Protein AF-A0A9E3NDM3-F1 (afdb_monomer_lite)

Foldseek 3Di:
DDDDPDDDDDCVVVVPDPVVPPVADDLPDWDFDADPVGDTPDTHPCHCVVPVHDPVVD

Radius of gyration: 19.82 Å; chains: 1; bounding box: 59×22×38 Å

Structure (mmCIF, N/CA/C/O backbone):
data_AF-A0A9E3NDM3-F1
#
_entry.id   AF-A0A9E3NDM3-F1
#
loop_
_atom_site.group_PDB
_atom_site.id
_atom_site.type_symbol
_atom_site.label_atom_id
_atom_site.label_alt_id
_atom_site.label_comp_id
_atom_site.label_asym_id
_atom_site.label_entity_id
_atom_site.label_seq_id
_atom_site.pdbx_PDB_ins_code
_atom_site.Cartn_x
_atom_site.Cartn_y
_atom_site.Cartn_z
_atom_site.occupancy
_atom_site.B_iso_or_equiv
_atom_site.auth_seq_id
_atom_site.auth_comp_id
_atom_site.auth_asym_id
_atom_site.auth_atom_id
_atom_site.pdbx_PDB_model_num
ATOM 1 N N . MET A 1 1 ? 44.959 11.329 -4.162 1.00 49.84 1 MET A N 1
ATOM 2 C CA . MET A 1 1 ? 43.790 11.826 -4.916 1.00 49.84 1 MET A CA 1
ATOM 3 C C . MET A 1 1 ? 43.658 11.001 -6.185 1.00 49.84 1 MET A C 1
ATOM 5 O O . MET A 1 1 ? 44.165 11.407 -7.220 1.00 49.84 1 MET A O 1
ATOM 9 N N . THR A 1 2 ? 43.033 9.830 -6.109 1.00 51.50 2 THR A N 1
ATOM 10 C CA . THR A 1 2 ? 42.721 9.046 -7.312 1.00 51.50 2 THR A CA 1
ATOM 11 C C . THR A 1 2 ? 41.213 8.896 -7.336 1.00 51.50 2 THR A C 1
ATOM 13 O O . THR A 1 2 ? 40.659 8.020 -6.680 1.00 51.50 2 THR A O 1
ATOM 16 N N . GLY A 1 3 ? 40.548 9.860 -7.975 1.00 57.00 3 GLY A N 1
ATOM 17 C CA . GLY A 1 3 ? 39.105 9.833 -8.170 1.00 57.00 3 GLY A CA 1
ATOM 18 C C . GLY A 1 3 ? 38.758 8.681 -9.101 1.00 57.00 3 GLY A C 1
ATOM 19 O O . GLY A 1 3 ? 39.228 8.634 -10.234 1.00 57.00 3 GLY A O 1
ATOM 20 N N . HIS A 1 4 ? 37.982 7.728 -8.600 1.00 65.00 4 HIS A N 1
ATOM 21 C CA . HIS A 1 4 ? 37.461 6.631 -9.397 1.00 65.00 4 HIS A CA 1
ATOM 22 C C . HIS A 1 4 ? 36.377 7.201 -10.323 1.00 65.00 4 HIS A C 1
ATOM 24 O O . HIS A 1 4 ? 35.332 7.641 -9.846 1.00 65.00 4 HIS A O 1
ATOM 30 N N . ILE A 1 5 ? 36.631 7.250 -11.633 1.00 67.50 5 ILE A N 1
ATOM 31 C CA . ILE A 1 5 ? 35.596 7.596 -12.613 1.00 67.50 5 ILE A CA 1
ATOM 32 C C . ILE A 1 5 ? 34.706 6.366 -12.759 1.00 67.50 5 ILE A C 1
ATOM 34 O O . ILE A 1 5 ? 35.039 5.428 -13.480 1.00 67.50 5 ILE A O 1
ATOM 38 N N . VAL A 1 6 ? 33.584 6.354 -12.042 1.00 70.81 6 VAL A N 1
ATOM 39 C CA . VAL A 1 6 ? 32.501 5.415 -12.335 1.00 70.81 6 VAL A CA 1
ATOM 40 C C . VAL A 1 6 ? 31.878 5.894 -13.646 1.00 70.81 6 VAL A C 1
ATOM 42 O O . VAL A 1 6 ? 31.415 7.034 -13.732 1.00 70.81 6 VAL A O 1
ATOM 45 N N . ALA A 1 7 ? 31.935 5.063 -14.688 1.00 78.88 7 ALA A N 1
ATOM 46 C CA . ALA A 1 7 ? 31.243 5.336 -15.944 1.00 78.88 7 ALA A CA 1
ATOM 47 C C . ALA A 1 7 ? 29.764 5.643 -15.657 1.00 78.88 7 ALA A C 1
ATOM 49 O O . ALA A 1 7 ? 29.182 5.054 -14.745 1.00 78.88 7 ALA A O 1
ATOM 50 N N . GLN A 1 8 ? 29.168 6.583 -16.399 1.00 82.81 8 GLN A N 1
ATOM 51 C CA . GLN A 1 8 ? 27.756 6.918 -16.216 1.00 82.81 8 GLN A CA 1
ATOM 52 C C . GLN A 1 8 ? 26.909 5.643 -16.365 1.00 82.81 8 GLN A C 1
ATOM 54 O O . GLN A 1 8 ? 27.056 4.952 -17.377 1.00 82.81 8 GLN A O 1
ATOM 59 N N . PRO A 1 9 ? 26.087 5.292 -15.361 1.00 82.31 9 PRO A N 1
ATOM 60 C CA . PRO A 1 9 ? 25.267 4.096 -15.429 1.00 82.31 9 PRO A CA 1
ATOM 61 C C . PRO A 1 9 ? 24.226 4.241 -16.540 1.00 82.31 9 PRO A C 1
ATOM 63 O O . PRO A 1 9 ? 23.658 5.313 -16.743 1.00 82.31 9 PRO A O 1
ATOM 66 N N . ASP A 1 10 ? 23.983 3.146 -17.253 1.00 89.19 10 ASP A N 1
ATOM 67 C CA . ASP A 1 10 ? 22.878 3.046 -18.200 1.00 89.19 10 ASP A CA 1
ATOM 68 C C . ASP A 1 10 ? 21.535 3.055 -17.446 1.00 89.19 10 ASP A C 1
ATOM 70 O O . ASP A 1 10 ? 21.419 2.470 -16.364 1.00 89.19 10 ASP A O 1
ATOM 74 N N . LEU A 1 11 ? 20.510 3.699 -18.015 1.00 91.50 11 LEU A N 1
ATOM 75 C CA . LEU A 1 11 ? 19.190 3.848 -17.384 1.00 91.50 11 LEU A CA 1
ATOM 76 C C . LEU A 1 11 ? 18.515 2.497 -17.120 1.00 91.50 11 LEU A C 1
ATOM 78 O O . LEU A 1 11 ? 17.731 2.380 -16.180 1.00 91.50 11 LEU A O 1
ATOM 82 N N . THR A 1 12 ? 18.910 1.451 -17.853 1.00 91.69 12 THR A N 1
ATOM 83 C CA . THR A 1 12 ? 18.470 0.068 -17.615 1.00 91.69 12 THR A CA 1
ATOM 84 C C . THR A 1 12 ? 18.814 -0.465 -16.219 1.00 91.69 12 THR A C 1
ATOM 86 O O . THR A 1 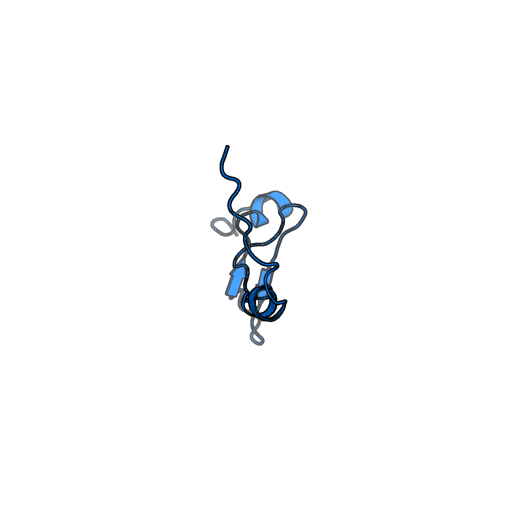12 ? 18.319 -1.525 -15.835 1.00 91.69 12 THR A O 1
ATOM 89 N N . ILE A 1 13 ? 19.671 0.220 -15.452 1.00 92.25 13 ILE A N 1
ATOM 90 C CA . ILE A 1 13 ? 19.911 -0.068 -14.034 1.00 92.25 13 ILE A CA 1
ATOM 91 C C . ILE A 1 13 ? 18.797 0.505 -13.152 1.00 92.25 13 ILE A C 1
ATOM 93 O O . ILE A 1 13 ? 18.321 -0.204 -12.269 1.00 92.25 13 ILE A O 1
ATOM 97 N N . CYS A 1 14 ? 18.355 1.741 -13.400 1.00 91.81 14 CYS A N 1
ATOM 98 C CA . CYS A 1 14 ? 17.272 2.385 -12.651 1.00 91.81 14 CYS A CA 1
ATOM 99 C C . CYS A 1 14 ? 15.934 1.658 -12.854 1.00 91.81 14 CYS A C 1
ATOM 101 O O . CYS A 1 14 ? 15.194 1.451 -11.896 1.00 91.81 14 CYS A O 1
ATOM 103 N N . ASP A 1 15 ? 15.670 1.179 -14.072 1.00 93.44 15 ASP A N 1
ATOM 104 C CA . ASP A 1 15 ? 14.427 0.473 -14.424 1.00 93.44 15 ASP A CA 1
ATOM 105 C C . ASP A 1 15 ? 14.249 -0.878 -13.700 1.00 93.44 15 ASP A C 1
ATOM 107 O O . ASP A 1 15 ? 13.188 -1.499 -13.775 1.00 93.44 15 ASP A O 1
ATOM 111 N N . ARG A 1 16 ? 15.285 -1.367 -13.003 1.00 93.19 16 ARG A N 1
ATOM 112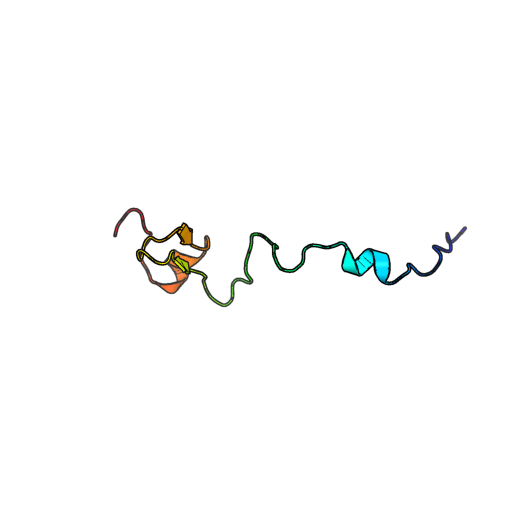 C CA . ARG A 1 16 ? 15.240 -2.633 -12.251 1.00 93.19 16 ARG A CA 1
ATOM 113 C C . ARG A 1 16 ? 14.589 -2.495 -10.886 1.00 93.19 16 ARG A C 1
ATOM 115 O O . ARG A 1 16 ? 14.201 -3.510 -10.309 1.00 93.19 16 ARG A O 1
ATOM 122 N N . GLU A 1 17 ? 14.523 -1.286 -10.338 1.00 94.69 17 GLU A N 1
ATOM 123 C CA . GLU A 1 17 ? 13.943 -1.083 -9.020 1.00 94.69 17 GLU A CA 1
ATOM 124 C C . GLU A 1 17 ? 12.414 -1.233 -9.089 1.00 94.69 17 GLU A C 1
ATOM 126 O O . GLU A 1 17 ? 11.752 -0.543 -9.869 1.00 94.69 17 GLU A O 1
ATOM 131 N N . PRO A 1 18 ? 11.803 -2.100 -8.263 1.00 95.50 18 PRO A N 1
ATOM 132 C CA . PRO A 1 18 ? 10.356 -2.245 -8.218 1.00 95.50 18 PRO A CA 1
ATOM 133 C C . PRO A 1 18 ? 9.725 -1.093 -7.420 1.00 95.50 18 PRO A C 1
ATOM 135 O O . PRO A 1 18 ? 9.110 -1.309 -6.380 1.00 95.50 18 PRO A O 1
ATOM 138 N N . ILE A 1 19 ? 9.833 0.143 -7.919 1.00 94.56 19 ILE A N 1
ATOM 139 C CA . ILE A 1 19 ? 9.370 1.367 -7.234 1.00 94.56 19 ILE A CA 1
ATOM 140 C C . ILE A 1 19 ? 7.862 1.390 -6.931 1.00 94.56 19 ILE A C 1
ATOM 142 O O . ILE A 1 19 ? 7.393 2.198 -6.140 1.00 94.56 19 ILE A O 1
ATOM 146 N N . HIS A 1 20 ? 7.078 0.504 -7.547 1.00 93.44 20 HIS A N 1
ATOM 147 C CA . HIS A 1 20 ? 5.652 0.326 -7.265 1.00 93.44 20 HIS A CA 1
ATOM 148 C C . HIS A 1 20 ? 5.388 -0.578 -6.041 1.00 93.44 20 HIS A C 1
ATOM 150 O O . HIS A 1 20 ? 4.252 -0.669 -5.584 1.00 93.44 20 HIS A O 1
ATOM 156 N N . LEU A 1 21 ? 6.422 -1.231 -5.494 1.00 94.06 21 LEU A N 1
ATOM 157 C CA . LEU A 1 21 ? 6.366 -2.160 -4.358 1.00 94.06 21 LEU A CA 1
ATOM 158 C C . LEU A 1 21 ? 7.267 -1.696 -3.201 1.00 94.06 21 LEU A C 1
ATOM 160 O O . LEU A 1 21 ? 7.992 -2.496 -2.615 1.00 94.06 21 LEU A O 1
ATOM 164 N N . LEU A 1 22 ? 7.207 -0.411 -2.841 1.00 93.75 22 LEU A N 1
ATOM 165 C CA . LEU A 1 2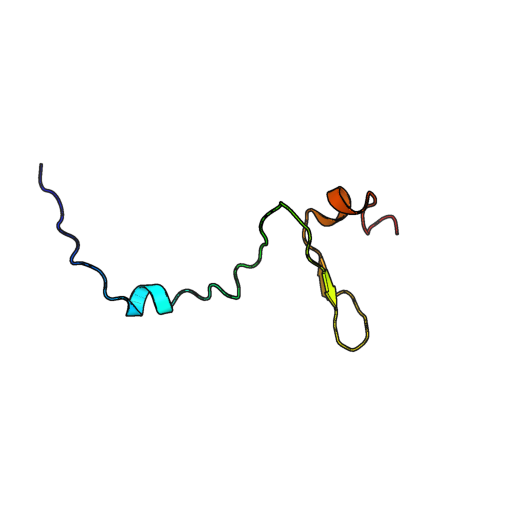2 ? 8.056 0.175 -1.787 1.00 93.75 22 LEU A CA 1
ATOM 166 C C . LEU A 1 22 ? 7.870 -0.471 -0.405 1.00 93.75 22 LEU A C 1
ATOM 168 O O . LEU A 1 22 ? 8.753 -0.393 0.441 1.00 93.75 22 LEU A O 1
ATOM 172 N N . GLY A 1 23 ? 6.700 -1.064 -0.143 1.00 93.75 23 GLY A N 1
ATOM 173 C CA . GLY A 1 23 ? 6.365 -1.655 1.157 1.00 93.75 23 GLY A CA 1
ATOM 174 C C . GLY A 1 23 ? 6.027 -0.640 2.257 1.00 93.75 23 GLY A C 1
ATOM 175 O O . GLY A 1 23 ? 5.620 -1.051 3.339 1.00 93.75 23 GLY A O 1
ATOM 176 N N . ALA A 1 24 ? 6.128 0.659 1.970 1.00 95.56 24 ALA A N 1
ATOM 177 C CA . ALA A 1 24 ? 5.788 1.758 2.866 1.00 95.56 24 ALA A CA 1
ATOM 178 C C . ALA A 1 24 ? 5.178 2.937 2.088 1.00 95.56 24 ALA A C 1
ATOM 180 O O . ALA A 1 24 ? 5.271 3.004 0.860 1.00 95.56 24 ALA A O 1
ATOM 181 N N . ILE A 1 25 ? 4.566 3.870 2.819 1.00 96.69 25 ILE A N 1
ATOM 182 C CA . ILE A 1 25 ? 4.033 5.133 2.293 1.00 96.69 25 ILE A CA 1
ATOM 183 C C . ILE A 1 25 ? 4.742 6.323 2.943 1.00 96.69 25 ILE A C 1
ATOM 185 O O . ILE A 1 25 ? 5.360 6.191 3.998 1.00 96.69 25 ILE A O 1
ATOM 189 N N . GLN A 1 26 ? 4.621 7.501 2.336 1.00 96.62 26 GLN A N 1
ATOM 190 C CA . GLN A 1 26 ? 5.018 8.751 2.982 1.00 96.62 26 GLN A CA 1
ATOM 191 C C . GLN A 1 26 ? 4.001 9.135 4.071 1.00 96.62 26 GLN A C 1
ATOM 193 O O . GLN A 1 26 ? 2.799 8.969 3.886 1.00 96.62 26 GLN A O 1
ATOM 198 N N . SER A 1 27 ? 4.476 9.690 5.187 1.00 96.19 27 SER A N 1
ATOM 199 C CA . SER A 1 27 ? 3.690 9.849 6.423 1.00 96.19 27 SER A CA 1
ATOM 200 C C . SER A 1 27 ? 2.686 11.012 6.448 1.00 96.19 27 SER A C 1
ATOM 202 O O . SER A 1 27 ? 2.102 11.274 7.493 1.00 96.19 27 SER A O 1
ATOM 204 N N . PHE A 1 28 ? 2.484 11.748 5.349 1.00 96.44 28 PHE A N 1
ATOM 205 C CA . PHE A 1 28 ? 1.535 12.877 5.331 1.00 96.44 28 PHE A CA 1
ATOM 206 C C . PHE A 1 28 ? 0.060 12.432 5.297 1.00 96.44 28 PHE A C 1
ATOM 208 O O . PHE A 1 28 ? -0.838 13.242 5.517 1.00 96.44 28 PHE A O 1
ATOM 215 N N . GLY A 1 29 ? -0.191 11.156 5.007 1.00 96.12 29 GLY A N 1
ATOM 216 C CA . GLY A 1 29 ? -1.499 10.511 5.056 1.00 96.12 29 GLY A CA 1
ATOM 217 C C . GLY A 1 29 ? -1.350 9.045 5.459 1.00 96.12 29 GLY A C 1
ATOM 218 O O . GLY A 1 29 ? -0.254 8.601 5.795 1.00 96.12 29 GLY A O 1
ATOM 219 N N . PHE A 1 30 ? -2.437 8.281 5.386 1.00 96.62 30 PHE A N 1
ATOM 220 C CA . PHE A 1 30 ? -2.451 6.847 5.685 1.00 96.62 30 PHE A CA 1
ATOM 221 C C . PHE A 1 30 ? -2.920 6.025 4.480 1.00 96.62 30 PHE A C 1
ATOM 223 O O . PHE A 1 30 ? -3.498 6.560 3.532 1.00 96.62 30 PHE A O 1
ATOM 230 N N . LEU A 1 31 ? -2.689 4.712 4.523 1.00 96.44 31 LEU A N 1
ATOM 231 C CA . LEU A 1 31 ? -3.140 3.769 3.501 1.00 96.44 31 LEU A CA 1
ATOM 232 C C . LEU A 1 31 ? -3.947 2.636 4.133 1.00 96.44 31 LEU A C 1
ATOM 234 O O . LEU A 1 31 ? -3.531 2.034 5.121 1.00 96.44 31 LEU A O 1
ATOM 238 N N . LEU A 1 32 ? -5.068 2.309 3.493 1.00 95.19 32 LEU A N 1
ATOM 239 C CA . LEU A 1 32 ? -5.847 1.099 3.729 1.00 95.19 32 LEU A CA 1
ATOM 240 C C . LEU A 1 32 ? -5.991 0.348 2.406 1.00 95.19 32 LEU A C 1
ATOM 242 O O . LEU A 1 32 ? -6.465 0.911 1.420 1.00 95.19 32 LEU A O 1
ATOM 246 N N . ALA A 1 33 ? -5.584 -0.918 2.386 1.00 95.88 33 ALA A N 1
ATOM 247 C CA . ALA A 1 33 ? -5.817 -1.809 1.257 1.00 95.88 33 ALA A CA 1
ATOM 248 C C . ALA A 1 33 ? -6.947 -2.773 1.608 1.00 95.88 33 ALA A C 1
ATOM 250 O O . ALA A 1 33 ? -6.883 -3.475 2.621 1.00 95.88 33 ALA A O 1
ATOM 251 N N . VAL A 1 34 ? -7.962 -2.837 0.752 1.00 97.38 34 VAL A N 1
ATOM 252 C CA . VAL A 1 34 ? -9.169 -3.636 0.972 1.00 97.38 34 VAL A CA 1
ATOM 253 C C . VAL A 1 34 ? -9.359 -4.577 -0.214 1.00 97.38 34 VAL A C 1
ATOM 255 O O . VAL A 1 34 ? -9.185 -4.169 -1.362 1.00 97.38 34 VAL A O 1
ATOM 258 N N . SER A 1 35 ? -9.659 -5.844 0.055 1.00 97.69 35 SER A N 1
ATOM 259 C CA . SER A 1 35 ? -9.980 -6.831 -0.977 1.00 97.69 35 SER A CA 1
ATOM 260 C C . SER A 1 35 ? -11.405 -6.640 -1.513 1.00 97.69 35 SER A C 1
ATOM 262 O O . SER A 1 35 ? -12.209 -5.890 -0.965 1.00 97.69 35 SER A O 1
ATOM 264 N N . ALA A 1 36 ? -11.737 -7.309 -2.620 1.00 97.62 36 ALA A N 1
ATOM 265 C CA . ALA A 1 36 ? -13.043 -7.161 -3.275 1.00 97.62 36 ALA A CA 1
ATOM 266 C C . ALA A 1 36 ? -14.234 -7.634 -2.412 1.00 97.62 36 ALA A C 1
ATOM 268 O O . ALA A 1 36 ? -15.371 -7.241 -2.660 1.00 97.62 36 ALA A O 1
ATOM 269 N N . ASP A 1 37 ? -13.973 -8.463 -1.404 1.00 97.38 37 ASP A N 1
ATOM 270 C CA . ASP A 1 37 ? -14.915 -8.922 -0.378 1.00 97.38 37 ASP A CA 1
ATOM 271 C C . ASP A 1 37 ? -14.944 -8.016 0.870 1.00 97.38 37 ASP A C 1
ATOM 273 O O . ASP A 1 37 ? -15.531 -8.386 1.882 1.00 97.38 37 ASP A O 1
ATOM 277 N N . TRP A 1 38 ? -14.361 -6.815 0.785 1.00 95.31 38 TRP A N 1
ATOM 278 C CA . TRP A 1 38 ? -14.359 -5.778 1.825 1.00 95.31 38 TRP A CA 1
ATOM 279 C C . TRP A 1 38 ? -13.528 -6.080 3.078 1.00 95.31 38 TRP A C 1
ATOM 281 O O . TRP A 1 38 ? -13.674 -5.399 4.093 1.00 95.31 38 TRP A O 1
ATOM 291 N N . LEU A 1 39 ? -12.603 -7.039 3.015 1.00 96.12 39 LEU A N 1
ATOM 292 C CA . LEU A 1 39 ? -11.671 -7.296 4.112 1.00 96.12 39 LEU A CA 1
ATOM 293 C C . LEU A 1 39 ? -10.441 -6.385 4.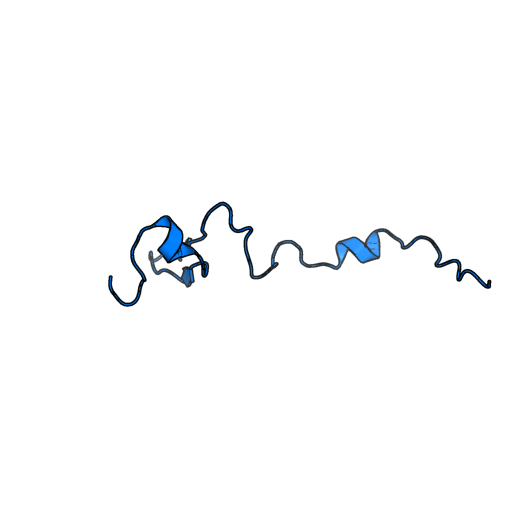024 1.00 96.12 39 LEU A C 1
ATOM 295 O O . LEU A 1 39 ? -9.829 -6.220 2.966 1.00 96.12 39 LEU A O 1
ATOM 299 N N . VAL A 1 40 ? -10.050 -5.796 5.157 1.00 94.19 40 VAL A N 1
ATOM 300 C CA . VAL A 1 40 ? -8.805 -5.023 5.253 1.00 94.19 40 VAL A CA 1
ATOM 301 C C . VAL A 1 40 ? -7.628 -5.992 5.168 1.00 94.19 40 VAL A C 1
ATOM 303 O O . V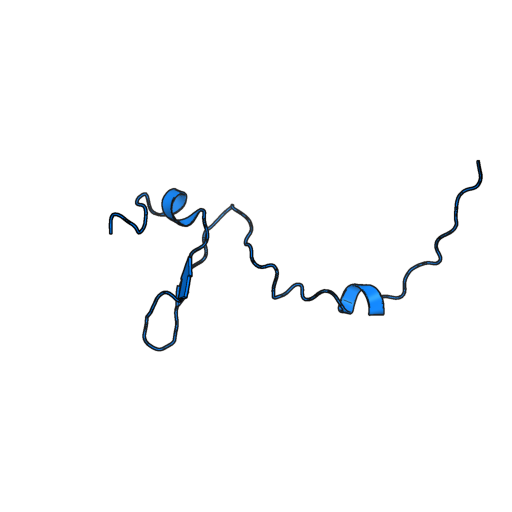AL A 1 40 ? -7.421 -6.821 6.048 1.00 94.19 40 VAL A O 1
ATOM 306 N N . SER A 1 41 ? -6.845 -5.878 4.099 1.00 95.31 41 SER A N 1
ATOM 307 C CA . SER A 1 41 ? -5.669 -6.721 3.846 1.00 95.31 41 SER A CA 1
ATOM 308 C C . SER A 1 41 ? -4.370 -6.078 4.327 1.00 95.31 41 SER A C 1
ATOM 310 O O . SER A 1 41 ? -3.424 -6.786 4.673 1.00 95.31 41 SER A O 1
ATOM 312 N N . ARG A 1 42 ? -4.314 -4.739 4.359 1.00 94.19 42 ARG A N 1
ATOM 313 C CA . ARG A 1 42 ? -3.219 -3.961 4.952 1.00 94.19 42 ARG A CA 1
ATOM 314 C C . ARG A 1 42 ? -3.720 -2.632 5.501 1.00 94.19 42 ARG A C 1
ATOM 316 O O . ARG A 1 42 ? -4.605 -2.006 4.920 1.00 94.19 42 ARG A O 1
ATOM 323 N N . ALA A 1 43 ? -3.049 -2.178 6.549 1.00 94.44 43 ALA A N 1
ATOM 324 C CA . ALA A 1 43 ? -3.109 -0.822 7.069 1.00 94.44 43 ALA A CA 1
ATOM 325 C C . ALA A 1 43 ? -1.681 -0.286 7.212 1.00 94.44 43 ALA A C 1
ATOM 327 O O . ALA A 1 43 ? -0.772 -1.049 7.548 1.00 94.44 43 ALA A O 1
ATOM 328 N N . SER A 1 44 ? -1.469 1.000 6.933 1.00 95.56 44 SER A N 1
ATOM 329 C CA . SER A 1 44 ? -0.203 1.656 7.259 1.00 95.56 44 SER A CA 1
ATOM 330 C C . SER A 1 44 ? -0.043 1.807 8.774 1.00 95.56 44 SER A C 1
ATOM 332 O O . SER A 1 44 ? -1.023 1.928 9.506 1.00 95.56 44 SER A O 1
ATOM 334 N N . GLU A 1 45 ? 1.204 1.824 9.243 1.00 94.12 45 GLU A N 1
ATOM 335 C CA . GLU A 1 45 ? 1.536 1.923 10.671 1.00 94.12 45 GLU A CA 1
ATOM 336 C C . GLU A 1 45 ? 0.957 3.186 11.330 1.00 94.12 45 GLU A C 1
ATOM 338 O O . GLU A 1 45 ? 0.432 3.125 12.437 1.00 94.12 45 GLU A O 1
ATOM 343 N N . ASN A 1 46 ? 0.964 4.311 10.613 1.00 95.31 46 ASN A N 1
ATOM 344 C CA . ASN A 1 46 ? 0.475 5.604 11.097 1.00 95.31 46 ASN A CA 1
ATOM 345 C C . ASN A 1 46 ? -1.056 5.760 11.070 1.00 95.31 46 ASN A C 1
ATOM 347 O O . ASN A 1 46 ? -1.554 6.854 11.320 1.00 95.31 46 ASN A O 1
ATOM 351 N N . LEU A 1 47 ? -1.826 4.718 10.735 1.00 95.06 47 LEU A N 1
ATOM 352 C CA . LEU A 1 47 ? -3.284 4.827 10.608 1.00 95.06 47 LEU A CA 1
ATOM 353 C C . LEU A 1 47 ? -3.931 5.428 11.865 1.00 95.06 47 LEU A C 1
ATOM 355 O O . LEU A 1 47 ? -4.751 6.339 11.750 1.00 95.06 47 LEU A O 1
ATOM 359 N N . ALA A 1 48 ? -3.546 4.936 13.047 1.00 94.25 48 ALA A N 1
ATOM 360 C CA . ALA A 1 48 ? -4.126 5.353 14.324 1.00 94.25 48 ALA A CA 1
ATOM 361 C C . ALA A 1 48 ? -3.943 6.857 14.588 1.00 94.25 48 ALA A C 1
ATOM 363 O O . ALA A 1 48 ? -4.859 7.500 15.098 1.00 94.25 48 ALA A O 1
ATOM 364 N N . ASP A 1 49 ? -2.819 7.434 14.157 1.00 94.69 49 ASP A N 1
ATOM 365 C CA . ASP A 1 49 ? -2.530 8.865 14.301 1.00 94.69 49 ASP A CA 1
ATOM 366 C C . ASP A 1 49 ? -3.485 9.734 13.470 1.00 94.69 49 ASP A C 1
ATOM 368 O O . ASP A 1 49 ? -3.760 10.882 13.817 1.00 94.69 49 ASP A O 1
ATOM 372 N N . HIS A 1 50 ? -4.015 9.186 12.373 1.00 94.44 50 HIS A N 1
ATOM 373 C CA . HIS A 1 50 ? -4.937 9.888 11.485 1.00 94.44 50 HIS A CA 1
ATOM 374 C C . HIS A 1 50 ? -6.414 9.695 11.851 1.00 94.44 50 HIS A C 1
ATOM 376 O O . HIS A 1 50 ? -7.211 10.597 11.594 1.00 94.44 50 HIS A O 1
ATOM 382 N N . ILE A 1 51 ? -6.795 8.544 12.418 1.00 92.69 51 ILE A N 1
ATOM 383 C CA . ILE A 1 51 ? -8.203 8.226 12.732 1.00 92.69 51 ILE A CA 1
ATOM 384 C C . ILE A 1 51 ? -8.547 8.332 14.225 1.00 92.69 51 ILE A C 1
ATOM 386 O O . ILE A 1 51 ? -9.721 8.299 14.581 1.00 92.69 51 ILE A O 1
ATOM 390 N N . GLY A 1 52 ? -7.546 8.479 15.097 1.00 92.56 52 GLY A N 1
ATOM 391 C CA . GLY A 1 52 ? -7.724 8.700 16.534 1.00 92.56 52 GLY A CA 1
ATOM 392 C C . GLY A 1 52 ? -8.015 7.446 17.363 1.00 92.56 52 GLY A C 1
ATOM 393 O O . GLY A 1 52 ? -8.334 7.572 18.542 1.00 92.56 52 GLY A O 1
ATOM 394 N N . THR A 1 53 ? -7.917 6.247 16.783 1.00 88.38 53 THR A N 1
ATOM 395 C CA . THR A 1 53 ? -8.092 4.977 17.503 1.00 88.38 53 THR A CA 1
ATOM 396 C C . THR A 1 53 ? -7.245 3.861 16.876 1.00 88.38 53 THR A C 1
ATOM 398 O O . THR A 1 53 ? -7.144 3.787 15.646 1.00 88.38 53 THR A O 1
ATOM 401 N N . PRO A 1 54 ? -6.589 3.006 17.681 1.00 83.38 54 PRO A N 1
ATOM 402 C CA . PRO A 1 54 ? -5.882 1.836 17.175 1.00 83.38 54 PRO A CA 1
ATOM 403 C C . PRO A 1 54 ? -6.857 0.706 16.812 1.00 83.38 54 PRO A C 1
ATOM 405 O O . PRO A 1 54 ? -7.874 0.508 17.468 1.00 83.38 54 PRO A O 1
ATOM 408 N N . TRP A 1 55 ? -6.508 -0.112 15.811 1.00 76.06 55 TRP A N 1
ATOM 409 C CA . TRP A 1 55 ? -7.338 -1.258 15.394 1.00 76.06 55 TRP A CA 1
ATOM 410 C C . TRP A 1 55 ? -7.630 -2.255 16.525 1.00 76.06 55 TRP A C 1
ATOM 412 O O . TRP A 1 55 ? -8.689 -2.865 16.543 1.00 76.06 55 TRP A O 1
ATOM 422 N N . SER A 1 56 ? -6.712 -2.426 17.481 1.00 76.00 56 SER A N 1
ATOM 423 C CA . SER A 1 56 ? -6.911 -3.334 18.619 1.00 76.00 56 SER A CA 1
ATOM 424 C C . SER A 1 56 ? -8.101 -2.968 19.511 1.00 76.00 56 SER A C 1
ATOM 426 O O . SER A 1 56 ? -8.502 -3.789 20.332 1.00 76.00 56 SER A O 1
ATOM 428 N N . GLU A 1 57 ? -8.614 -1.744 19.395 1.00 64.56 57 GLU A N 1
ATOM 429 C CA . GLU A 1 57 ? -9.691 -1.200 20.225 1.00 64.56 57 GLU A CA 1
ATOM 430 C C . GLU A 1 57 ? -10.986 -0.924 19.440 1.00 64.56 57 GLU A C 1
ATOM 432 O O . GLU A 1 57 ? -11.952 -0.443 20.035 1.00 64.56 57 GLU A O 1
ATOM 437 N N . ALA A 1 58 ? -11.014 -1.220 18.135 1.00 57.50 58 ALA A N 1
ATOM 438 C CA 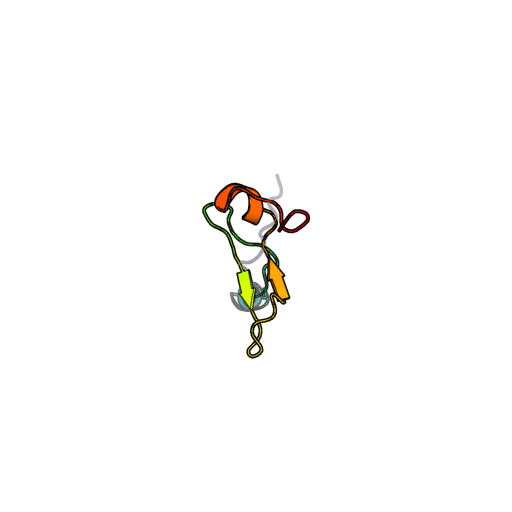. ALA A 1 58 ? -12.184 -1.073 17.263 1.00 57.50 58 ALA A CA 1
ATOM 439 C C . ALA A 1 58 ? -13.066 -2.332 17.270 1.00 57.50 58 ALA A C 1
ATOM 441 O O . ALA A 1 58 ? -14.308 -2.169 17.240 1.00 57.50 58 ALA A O 1
#

pLDDT: mean 88.35, std 12.46, range [49.84, 97.69]

Secondary structure (DSSP, 8-state):
-----PPPPPGGGGGGS-TT--S---TTS--EEE-TTS-EEEE-TTHHHHHSS-GGG-

Sequence (58 aa):
MTGHIVAQPDLTICDREPIHLLGAIQSFGFLLAVSADWLVSRASENLADHIGTPWSEA